Protein AF-A0A804RLR3-F1 (afdb_monomer_lite)

Organism: Zea mays (NCBI:txid4577)

Radius of gyration: 19.23 Å; chains: 1; bounding box: 43×32×44 Å

Foldseek 3Di:
DAEDADFFQDQDPPPDPQPQPVPPPPDDDDQVVFDADPVRGGQCCRPPVRGDTHGAQDCVVVLQVVCVPVFKYKYWDKGADPDPDPDPPDDRIDIDIGIDGPPDDPVNVVVVVVVVVVVVVVVD

Sequence (124 aa):
MFLARVCICVSGPFNGSELPLSNSAEGGSLLKDIPATKDGRVDWSQDFFCKPAFLTVSGQLNGETYASALSDIYTFGPTFRAENSNTSRHLAEFWMIEPELAFADLNDDMACATAYLHELHVRF

Structure (mmCIF, N/CA/C/O backbone):
data_AF-A0A804RLR3-F1
#
_entry.id   AF-A0A804RLR3-F1
#
loop_
_atom_site.group_PDB
_atom_site.id
_atom_site.type_symbol
_atom_site.label_atom_id
_atom_site.label_alt_id
_atom_site.label_comp_id
_atom_site.label_asym_id
_atom_site.label_entity_id
_atom_site.label_seq_id
_atom_site.pdbx_PDB_ins_code
_atom_site.Cartn_x
_atom_site.Cartn_y
_atom_site.Cartn_z
_atom_site.occupancy
_atom_site.B_iso_or_equiv
_atom_site.auth_seq_id
_atom_site.auth_comp_id
_atom_site.auth_asym_id
_atom_site.auth_atom_id
_atom_site.pdbx_PDB_model_num
ATOM 1 N N . MET A 1 1 ? 5.651 1.925 -16.394 1.00 73.06 1 MET A N 1
ATOM 2 C CA . MET A 1 1 ? 5.174 1.913 -15.002 1.00 73.06 1 MET A CA 1
ATOM 3 C C . MET A 1 1 ? 3.688 2.233 -14.958 1.00 73.06 1 MET A C 1
ATOM 5 O O . MET A 1 1 ? 3.286 3.270 -15.480 1.00 73.06 1 MET A O 1
ATOM 9 N N . PHE A 1 2 ? 2.872 1.337 -14.404 1.00 75.19 2 PHE A N 1
ATOM 10 C CA . PHE A 1 2 ? 1.431 1.537 -14.227 1.00 75.19 2 PHE A CA 1
ATOM 11 C C . PHE A 1 2 ? 1.133 2.218 -12.888 1.00 75.19 2 PHE A C 1
ATOM 13 O O . PHE A 1 2 ? 1.671 1.822 -11.858 1.00 75.19 2 PHE A O 1
ATOM 20 N N . LEU A 1 3 ? 0.253 3.223 -12.889 1.00 77.25 3 LEU A N 1
ATOM 21 C CA . LEU A 1 3 ? -0.197 3.857 -11.649 1.00 77.25 3 LEU A CA 1
ATOM 22 C C . LEU A 1 3 ? -1.182 2.933 -10.920 1.00 77.25 3 LEU A C 1
ATOM 24 O O . LEU A 1 3 ? -2.312 2.746 -11.375 1.00 77.25 3 LEU A O 1
ATOM 28 N N . ALA A 1 4 ? -0.779 2.420 -9.762 1.00 66.50 4 ALA A N 1
ATOM 29 C CA . ALA A 1 4 ? -1.658 1.746 -8.820 1.00 66.50 4 ALA A CA 1
ATOM 30 C C . ALA A 1 4 ? -2.140 2.763 -7.774 1.00 66.50 4 ALA A C 1
ATOM 32 O O . ALA A 1 4 ? -1.377 3.246 -6.938 1.00 66.50 4 ALA A O 1
ATOM 33 N N . ARG A 1 5 ? -3.430 3.115 -7.791 1.00 61.56 5 ARG A N 1
ATOM 34 C CA . ARG A 1 5 ? -4.021 3.900 -6.697 1.00 61.56 5 ARG A CA 1
ATOM 35 C C . ARG A 1 5 ? -4.243 2.991 -5.493 1.00 61.56 5 ARG A C 1
ATOM 37 O O . ARG A 1 5 ? -5.244 2.284 -5.429 1.00 61.56 5 ARG A O 1
ATOM 44 N N . VAL A 1 6 ? -3.324 3.041 -4.534 1.00 55.88 6 VAL A N 1
ATOM 45 C CA . VAL A 1 6 ? -3.433 2.319 -3.264 1.00 55.88 6 VAL A CA 1
ATOM 46 C C . VAL A 1 6 ? -3.675 3.334 -2.150 1.00 55.88 6 VAL A C 1
ATOM 48 O O . VAL A 1 6 ? -2.749 3.880 -1.571 1.00 55.88 6 VAL A O 1
ATOM 51 N N . CYS A 1 7 ? -4.945 3.616 -1.867 1.00 53.28 7 CYS A N 1
ATOM 52 C CA . CYS A 1 7 ? -5.363 4.229 -0.606 1.00 53.28 7 CYS A CA 1
ATOM 53 C C . CYS A 1 7 ? -6.237 3.188 0.085 1.00 53.28 7 CYS A C 1
ATOM 55 O O . CYS A 1 7 ? -7.452 3.160 -0.098 1.00 53.28 7 CYS A O 1
ATOM 57 N N . ILE A 1 8 ? -5.596 2.233 0.753 1.00 59.81 8 ILE A N 1
ATOM 58 C CA . ILE A 1 8 ? -6.284 1.089 1.347 1.00 59.81 8 ILE A CA 1
ATOM 59 C C . ILE A 1 8 ? -6.334 1.289 2.856 1.00 59.81 8 ILE A C 1
ATOM 61 O O . ILE A 1 8 ? -5.311 1.531 3.494 1.00 59.81 8 ILE A O 1
ATOM 65 N N . CYS A 1 9 ? -7.533 1.153 3.426 1.00 58.53 9 CYS A N 1
ATOM 66 C CA . CYS A 1 9 ? -7.652 0.788 4.827 1.00 58.53 9 CYS A CA 1
ATOM 67 C C . CYS A 1 9 ? -7.133 -0.645 4.972 1.00 58.53 9 CYS A C 1
ATOM 69 O O . CYS A 1 9 ? -7.764 -1.585 4.482 1.00 58.53 9 CYS A O 1
ATOM 71 N N . VAL A 1 10 ? -5.966 -0.824 5.586 1.00 54.88 10 VAL A N 1
ATOM 72 C CA . VAL A 1 10 ? -5.352 -2.147 5.712 1.00 54.88 10 VAL A CA 1
ATOM 73 C C . VAL A 1 10 ? -5.899 -2.808 6.968 1.00 54.88 10 VAL A C 1
ATOM 75 O O . VAL A 1 10 ? -5.763 -2.300 8.080 1.00 54.88 10 VAL A O 1
ATOM 78 N N . SER A 1 11 ? -6.531 -3.966 6.792 1.00 50.72 11 SER A N 1
ATOM 79 C CA . SER A 1 11 ? -6.830 -4.871 7.899 1.00 50.72 11 SER A CA 1
ATOM 80 C C . SER A 1 11 ? -5.570 -5.679 8.207 1.00 50.72 11 SER A C 1
ATOM 82 O O . SER A 1 11 ? -5.306 -6.676 7.536 1.00 50.72 11 SER A O 1
ATOM 84 N N . GLY A 1 12 ? -4.764 -5.223 9.163 1.00 44.72 12 GLY A N 1
ATOM 85 C CA . GLY A 1 12 ? -3.634 -5.987 9.697 1.00 44.72 12 GLY A CA 1
ATOM 86 C C . GLY A 1 12 ? -4.042 -6.816 10.923 1.00 44.72 12 GLY A C 1
ATOM 87 O O . GLY A 1 12 ? -4.995 -6.439 11.612 1.00 44.72 12 GLY A O 1
ATOM 88 N N . PRO A 1 13 ? -3.350 -7.931 11.231 1.00 38.94 13 PRO A N 1
ATOM 89 C CA . PRO A 1 13 ? -3.567 -8.652 12.478 1.00 38.94 13 PRO A CA 1
ATOM 90 C C . PRO A 1 13 ? -3.216 -7.731 13.651 1.00 38.94 13 PRO A C 1
ATOM 92 O O . PRO A 1 13 ? -2.087 -7.258 13.787 1.00 38.94 13 PRO A O 1
ATOM 95 N N . PHE A 1 14 ? -4.208 -7.442 14.488 1.00 44.03 14 PHE A N 1
ATOM 96 C CA . PHE A 1 14 ? -4.019 -6.664 15.703 1.00 44.03 14 PHE A CA 1
ATOM 97 C C . PHE A 1 14 ? -3.272 -7.531 16.727 1.00 44.03 14 PHE A C 1
ATOM 99 O O . PHE A 1 14 ? -3.855 -8.440 17.308 1.00 44.03 14 PHE A O 1
ATOM 106 N N . ASN A 1 15 ? -1.980 -7.259 16.935 1.00 35.66 15 ASN A N 1
ATOM 107 C CA . ASN A 1 15 ? -1.186 -7.836 18.034 1.00 35.66 15 ASN A CA 1
ATOM 108 C C . ASN A 1 15 ? -1.251 -6.991 19.322 1.00 35.66 15 ASN A C 1
ATOM 110 O O . ASN A 1 15 ? -0.540 -7.267 20.287 1.00 35.66 15 ASN A O 1
ATOM 114 N N . GLY A 1 16 ? -2.100 -5.961 19.356 1.00 40.66 16 GLY A N 1
ATOM 115 C CA . GLY A 1 16 ? -2.469 -5.303 20.601 1.00 40.66 16 GLY A CA 1
ATOM 116 C C . GLY A 1 16 ? -3.437 -6.200 21.363 1.00 40.66 16 GLY A C 1
ATOM 117 O O . GLY A 1 16 ? -4.384 -6.737 20.798 1.00 40.66 16 GLY A O 1
ATOM 118 N N . SER A 1 17 ? -3.217 -6.395 22.653 1.00 33.81 17 SER A N 1
ATOM 119 C CA . SER A 1 17 ? -4.246 -6.939 23.532 1.00 33.81 17 SER A CA 1
ATOM 120 C C . SER A 1 17 ? -5.533 -6.132 23.368 1.00 33.81 17 SER A C 1
ATOM 122 O O . SER A 1 17 ? -5.469 -4.903 23.330 1.00 33.81 17 SER A O 1
ATOM 124 N N . GLU A 1 18 ? -6.661 -6.835 23.269 1.00 43.16 18 GLU A N 1
ATOM 125 C CA . GLU A 1 18 ? -8.034 -6.350 23.431 1.00 43.16 18 GLU A CA 1
ATOM 126 C C . GLU A 1 18 ? -8.084 -4.973 24.094 1.00 43.16 18 GLU A C 1
ATOM 128 O O . GLU A 1 18 ? -7.931 -4.868 25.309 1.00 43.16 18 GLU A O 1
ATOM 133 N N . LEU A 1 19 ? -8.249 -3.911 23.301 1.00 44.97 19 LEU A N 1
ATOM 134 C CA . LEU A 1 19 ? -8.525 -2.594 23.859 1.00 44.97 19 LEU A CA 1
ATOM 135 C C . LEU A 1 19 ? -9.902 -2.700 24.516 1.00 44.97 19 LEU A C 1
ATOM 137 O O . LEU A 1 19 ? -10.899 -2.854 23.801 1.00 44.97 19 LEU A O 1
ATOM 141 N N . PRO A 1 20 ? -9.992 -2.677 25.857 1.00 38.50 20 PRO A N 1
ATOM 142 C CA . PRO A 1 20 ? -11.283 -2.661 26.505 1.00 38.50 20 PRO A CA 1
ATOM 143 C C . PRO A 1 20 ? -11.931 -1.330 26.129 1.00 38.50 20 PRO A C 1
ATOM 145 O O . PRO A 1 20 ? -11.259 -0.294 26.119 1.00 38.50 20 PRO A O 1
ATOM 148 N N . LEU A 1 21 ? -13.238 -1.345 25.865 1.00 47.94 21 LEU A N 1
ATOM 149 C CA . LEU A 1 21 ? -14.030 -0.141 25.574 1.00 47.94 21 LEU A CA 1
ATOM 150 C C . LEU A 1 21 ? -13.793 0.994 26.593 1.00 47.94 21 LEU A C 1
ATOM 152 O O . LEU A 1 21 ? -13.974 2.164 26.268 1.00 47.94 21 LEU A O 1
ATOM 156 N N . SER A 1 22 ? -13.334 0.668 27.807 1.00 40.50 22 SER A N 1
ATOM 157 C CA . SER A 1 22 ? -13.017 1.633 28.861 1.00 40.50 22 SER A CA 1
ATOM 158 C C . SER A 1 22 ? -11.801 2.530 28.590 1.00 40.50 22 SER A C 1
ATOM 160 O O . SER A 1 22 ? -11.706 3.572 29.229 1.00 40.50 22 SER A O 1
ATOM 162 N N . ASN A 1 23 ? -10.889 2.176 27.674 1.00 38.94 23 ASN A N 1
ATOM 163 C CA . ASN A 1 23 ? -9.661 2.952 27.424 1.00 38.94 23 ASN A CA 1
ATOM 164 C C . ASN A 1 23 ? -9.695 3.794 26.137 1.00 38.94 23 ASN A C 1
ATOM 166 O O . ASN A 1 23 ? -8.700 4.427 25.793 1.00 38.94 23 ASN A O 1
ATOM 170 N N . SER A 1 24 ? -10.833 3.869 25.445 1.00 43.16 24 SER A N 1
ATOM 171 C CA . SER A 1 24 ? -11.028 4.770 24.300 1.00 43.16 24 SER A CA 1
ATOM 172 C C . SER A 1 24 ? -11.583 6.135 24.733 1.00 43.16 24 SER A C 1
ATOM 174 O O . SER A 1 24 ? -12.601 6.603 24.231 1.00 43.16 24 SER A O 1
ATOM 176 N N . ALA A 1 25 ? -10.907 6.788 25.675 1.00 35.44 25 ALA A N 1
ATOM 177 C CA . ALA A 1 25 ? -10.890 8.247 25.772 1.00 35.44 25 ALA A CA 1
ATOM 178 C C . ALA A 1 25 ? -9.609 8.654 25.022 1.00 35.44 25 ALA A C 1
ATOM 180 O O . ALA A 1 25 ? -8.527 8.295 25.455 1.00 35.44 25 ALA A O 1
ATOM 181 N N . GLU A 1 26 ? -9.589 9.218 23.816 1.00 37.53 26 GLU A N 1
ATOM 182 C CA . GLU A 1 26 ? -10.285 10.416 23.349 1.00 37.53 26 GLU A CA 1
ATOM 183 C C . GLU A 1 26 ? -10.466 10.409 21.807 1.00 37.53 26 GLU A C 1
ATOM 185 O O . GLU A 1 26 ? -10.381 11.437 21.139 1.00 37.53 26 GLU A O 1
ATOM 190 N N . GLY A 1 27 ? -10.710 9.239 21.206 1.00 39.03 27 GLY A N 1
ATOM 191 C CA . GLY A 1 27 ? -11.032 9.115 19.777 1.00 39.03 27 GLY A CA 1
ATOM 192 C C . GLY A 1 27 ? -12.530 9.312 19.528 1.00 39.03 27 GLY A C 1
ATOM 193 O O . GLY A 1 27 ? -13.340 8.487 19.943 1.00 39.03 27 GLY A O 1
ATOM 194 N N . GLY A 1 28 ? -12.908 10.426 18.900 1.00 39.25 28 GLY A N 1
ATOM 195 C CA . GLY A 1 28 ? -14.293 10.881 18.753 1.00 39.25 28 GLY A CA 1
ATOM 196 C C . GLY A 1 28 ? -15.265 9.896 18.084 1.00 39.25 28 GLY A C 1
ATOM 197 O O . GLY A 1 28 ? -14.932 9.237 17.108 1.00 39.25 28 GLY A O 1
ATOM 198 N N . SER A 1 29 ? -16.497 9.887 18.610 1.00 53.22 29 SER A N 1
ATOM 199 C CA . SER A 1 29 ? -17.782 9.397 18.065 1.00 53.22 29 SER A CA 1
ATOM 200 C C . SER A 1 29 ? -17.883 7.979 17.479 1.00 53.22 29 SER A C 1
ATOM 202 O O . SER A 1 29 ? -18.781 7.253 17.878 1.00 53.22 29 SER A O 1
ATOM 204 N N . LEU A 1 30 ? -17.002 7.552 16.577 1.00 60.91 30 LEU A N 1
ATOM 205 C CA . LEU A 1 30 ? -17.230 6.399 15.692 1.00 60.91 30 LEU A CA 1
ATOM 206 C C . LEU A 1 30 ? -17.257 5.044 16.412 1.00 60.91 30 LEU A C 1
ATOM 208 O O . LEU A 1 30 ? -18.087 4.197 16.110 1.00 60.91 30 LEU A O 1
ATOM 212 N N . LEU A 1 31 ? -16.396 4.844 17.414 1.00 64.81 31 LEU A N 1
ATOM 213 C CA . LEU A 1 31 ? -16.380 3.600 18.198 1.00 64.81 31 LEU A CA 1
ATOM 214 C C . LEU A 1 31 ? -17.623 3.430 19.081 1.00 64.81 31 LEU A C 1
ATOM 216 O O . LEU A 1 31 ? -17.928 2.312 19.482 1.00 64.81 31 LEU A O 1
ATOM 220 N N . LYS A 1 32 ? -18.333 4.522 19.400 1.00 66.69 32 LYS A N 1
ATOM 221 C CA . LYS A 1 32 ? -19.544 4.463 20.232 1.00 66.69 32 LYS A CA 1
ATOM 222 C C . LYS A 1 32 ? -20.746 3.909 19.469 1.00 66.69 32 LYS A C 1
ATOM 224 O O . LYS A 1 32 ? -21.682 3.439 20.109 1.00 66.69 32 LYS A O 1
ATOM 229 N N . ASP A 1 33 ? -20.704 3.959 18.140 1.00 81.62 33 ASP A N 1
ATOM 230 C CA . ASP A 1 33 ? -21.793 3.497 17.279 1.00 81.62 33 ASP A CA 1
ATOM 231 C C . ASP A 1 33 ? -21.735 1.979 17.038 1.00 81.62 33 ASP A C 1
ATOM 233 O O . ASP A 1 33 ? -22.738 1.374 16.661 1.00 81.62 33 ASP A O 1
ATOM 237 N N . ILE A 1 34 ? -20.584 1.346 17.298 1.00 83.00 34 ILE A N 1
ATOM 238 C CA . ILE A 1 34 ? -20.402 -0.101 17.162 1.00 83.00 34 ILE A CA 1
ATOM 239 C C . ILE A 1 34 ? -20.821 -0.786 18.476 1.00 83.00 34 ILE A C 1
ATOM 241 O O . ILE A 1 34 ? -20.243 -0.499 19.530 1.00 83.00 34 ILE A O 1
ATOM 245 N N . PRO A 1 35 ? -21.805 -1.706 18.451 1.00 85.88 35 PRO A N 1
ATOM 246 C CA . PRO A 1 35 ? -22.251 -2.422 19.640 1.00 85.88 35 PRO A CA 1
ATOM 247 C C . PRO A 1 35 ? -21.132 -3.217 20.324 1.00 85.88 35 PRO A C 1
ATOM 249 O O . PRO A 1 35 ? -20.188 -3.695 19.694 1.00 85.88 35 PRO A O 1
ATOM 252 N N . ALA A 1 36 ? -21.274 -3.415 21.634 1.00 87.56 36 ALA A N 1
ATOM 253 C CA . ALA A 1 36 ? -20.414 -4.321 22.380 1.00 87.56 36 ALA A CA 1
ATOM 254 C C . ALA A 1 36 ? -20.931 -5.767 22.298 1.00 87.56 36 ALA A C 1
ATOM 256 O O . ALA A 1 36 ? -22.131 -6.034 22.382 1.00 87.56 36 ALA A O 1
ATOM 257 N N . THR A 1 37 ? -20.001 -6.709 22.205 1.00 88.50 37 THR A N 1
ATOM 258 C CA . THR A 1 37 ? -20.233 -8.139 22.428 1.00 88.50 37 THR A CA 1
ATOM 259 C C . THR A 1 37 ? -20.663 -8.413 23.874 1.00 88.50 37 THR A C 1
ATOM 261 O O . THR A 1 37 ? -20.483 -7.583 24.768 1.00 88.50 37 THR A O 1
ATOM 264 N N . LYS A 1 38 ? -21.188 -9.619 24.136 1.00 87.25 38 LYS A N 1
ATOM 265 C CA . LYS A 1 38 ? -21.599 -10.054 25.487 1.00 87.25 38 LYS A CA 1
ATOM 266 C C . LYS A 1 38 ? -20.470 -9.979 26.523 1.00 87.25 38 LYS A C 1
ATOM 268 O O . LYS A 1 38 ? -20.754 -9.801 27.702 1.00 87.25 38 LYS A O 1
ATOM 273 N N . ASP A 1 39 ? -19.220 -10.057 26.072 1.00 89.81 39 ASP A N 1
ATOM 274 C CA . ASP A 1 39 ? -18.021 -9.999 26.912 1.00 89.81 39 ASP A CA 1
ATOM 275 C C . ASP A 1 39 ? -17.494 -8.561 27.108 1.00 89.81 39 ASP A C 1
ATOM 277 O O . ASP A 1 39 ? -16.421 -8.358 27.671 1.00 89.81 39 ASP A O 1
ATOM 281 N N . GLY A 1 40 ? -18.220 -7.544 26.626 1.00 87.31 40 GLY A N 1
ATOM 282 C CA . GLY A 1 40 ? -17.852 -6.131 26.768 1.00 87.31 40 GLY A CA 1
ATOM 283 C C . GLY A 1 40 ? -16.764 -5.646 25.803 1.00 87.31 40 GLY A C 1
ATOM 284 O O . GLY A 1 40 ? -16.239 -4.547 25.976 1.00 87.31 40 GLY A O 1
ATOM 285 N N . ARG A 1 41 ? -16.415 -6.439 24.783 1.00 87.06 41 ARG A N 1
ATOM 286 C CA . ARG A 1 41 ? -15.491 -6.047 23.700 1.00 87.06 41 ARG A CA 1
ATOM 287 C C . ARG A 1 41 ? -16.252 -5.441 22.527 1.00 87.06 41 ARG A C 1
ATOM 289 O O . ARG A 1 41 ? -17.415 -5.780 22.334 1.00 87.06 41 ARG A O 1
ATOM 296 N N . VAL A 1 42 ? -15.593 -4.620 21.713 1.00 87.38 42 VAL A N 1
ATOM 297 C CA . VAL A 1 42 ? -16.168 -4.081 20.465 1.00 87.38 42 VAL A CA 1
ATOM 298 C C . VAL A 1 42 ? -16.542 -5.224 19.513 1.00 87.38 42 VAL A C 1
ATOM 300 O O . VAL A 1 42 ? -15.711 -6.094 19.241 1.00 87.38 42 VAL A O 1
ATOM 303 N N . ASP A 1 43 ? -17.778 -5.231 19.008 1.00 89.94 43 ASP A N 1
ATOM 304 C CA . ASP A 1 43 ? -18.218 -6.177 17.981 1.00 89.94 43 ASP A CA 1
ATOM 305 C C . ASP A 1 43 ? -17.868 -5.665 16.578 1.00 89.94 43 ASP A C 1
ATOM 307 O O . ASP A 1 43 ? -18.674 -5.042 15.889 1.00 89.94 43 ASP A O 1
ATOM 311 N N . TRP A 1 44 ? -16.649 -5.962 16.129 1.00 88.31 44 TRP A N 1
ATOM 312 C CA . TRP A 1 44 ? -16.165 -5.545 14.810 1.00 88.31 44 TRP A CA 1
ATOM 313 C C . TRP A 1 44 ? -16.977 -6.095 13.633 1.00 88.31 44 TRP A C 1
ATOM 315 O O . TRP A 1 44 ? -16.870 -5.553 12.537 1.00 88.31 44 TRP A O 1
ATOM 325 N N . SER A 1 45 ? -17.799 -7.135 13.827 1.00 90.19 45 SER A N 1
ATOM 326 C CA . SER A 1 45 ? -18.681 -7.632 12.761 1.00 90.19 45 SER A CA 1
ATOM 327 C C . SER A 1 45 ? -19.760 -6.617 12.372 1.00 90.19 45 SER A C 1
ATOM 329 O O . SER A 1 45 ? -20.262 -6.661 11.251 1.00 90.19 45 SER A O 1
ATOM 331 N N . GLN A 1 46 ? -20.078 -5.694 13.285 1.00 89.69 46 GLN A N 1
ATOM 332 C CA . GLN A 1 46 ? -21.045 -4.614 13.094 1.00 89.69 46 GLN A CA 1
ATOM 333 C C . GLN A 1 46 ? -20.400 -3.317 12.585 1.00 89.69 46 GLN A C 1
ATOM 335 O O . GLN A 1 46 ? -21.111 -2.356 12.303 1.00 89.69 46 GLN A O 1
ATOM 340 N N . ASP A 1 47 ? -19.071 -3.270 12.468 1.00 88.50 47 ASP A N 1
ATOM 341 C CA . ASP A 1 47 ? -18.385 -2.160 11.808 1.00 88.50 47 ASP A CA 1
ATOM 342 C C . ASP A 1 47 ? -18.649 -2.190 10.291 1.00 88.50 47 ASP A C 1
ATOM 344 O O . ASP A 1 47 ? -18.996 -3.227 9.722 1.00 88.50 47 ASP A O 1
ATOM 348 N N . PHE A 1 48 ? -18.424 -1.072 9.601 1.00 88.62 48 PHE A N 1
ATOM 349 C CA . PHE A 1 48 ? -18.675 -0.922 8.166 1.00 88.62 48 PHE A CA 1
ATOM 350 C C . PHE A 1 48 ? -17.948 -1.972 7.311 1.00 88.62 48 PHE A C 1
ATOM 352 O O . PHE A 1 48 ? -18.502 -2.485 6.340 1.00 88.62 48 PHE A O 1
ATOM 359 N N . PHE A 1 49 ? -16.705 -2.307 7.670 1.00 89.31 49 PHE A N 1
ATOM 360 C CA . PHE A 1 49 ? -15.915 -3.329 6.975 1.00 89.31 49 PHE A CA 1
ATOM 361 C C . PHE A 1 49 ? -16.085 -4.737 7.561 1.00 89.31 49 PHE A C 1
ATOM 363 O O . PHE A 1 49 ? -15.415 -5.667 7.105 1.00 89.31 49 PHE A O 1
ATOM 370 N N . CYS A 1 50 ? -16.941 -4.895 8.576 1.00 91.38 50 CYS A N 1
ATOM 371 C CA . CYS A 1 50 ? -17.148 -6.127 9.343 1.00 91.38 50 CYS A CA 1
ATOM 372 C C . CYS A 1 50 ? -15.860 -6.701 9.966 1.00 91.38 50 CYS A C 1
ATOM 374 O O . CYS A 1 50 ? -15.777 -7.891 10.280 1.00 91.38 50 CYS A O 1
ATOM 376 N N . LYS A 1 51 ? -14.827 -5.866 10.096 1.00 89.06 51 LYS A N 1
ATOM 377 C CA . LYS A 1 51 ? -13.522 -6.167 10.682 1.00 89.06 51 LYS A CA 1
ATOM 378 C C . LYS A 1 51 ? -12.832 -4.853 11.057 1.00 89.06 51 LYS A C 1
ATOM 380 O O . LYS A 1 51 ? -13.138 -3.833 10.437 1.00 89.06 51 LYS A O 1
ATOM 385 N N . PRO A 1 52 ? -11.847 -4.879 11.970 1.00 85.88 52 PRO A N 1
ATOM 386 C CA . PRO A 1 52 ? -11.014 -3.711 12.227 1.00 85.88 52 PRO A CA 1
ATOM 387 C C . PRO A 1 52 ? -10.341 -3.213 10.941 1.00 85.88 52 PRO A C 1
ATOM 389 O O . PRO A 1 52 ? -9.736 -3.995 10.196 1.00 85.88 52 PRO A O 1
ATOM 392 N N . ALA A 1 53 ? -10.430 -1.908 10.696 1.00 88.19 53 ALA A N 1
ATOM 393 C CA . ALA A 1 53 ? -9.848 -1.240 9.540 1.00 88.19 53 ALA A CA 1
ATOM 394 C C . ALA A 1 53 ? -9.027 -0.025 9.992 1.00 88.19 53 ALA A C 1
ATOM 396 O O . ALA A 1 53 ? -9.470 0.753 10.834 1.00 88.19 53 ALA A O 1
ATOM 397 N N . PHE A 1 54 ? -7.831 0.140 9.424 1.00 89.56 54 PHE A N 1
ATOM 398 C CA . PHE A 1 54 ? -6.887 1.188 9.816 1.00 89.56 54 PHE A CA 1
ATOM 399 C C . PHE A 1 54 ? -6.335 1.915 8.599 1.00 89.56 54 PHE A C 1
ATOM 401 O O . PHE A 1 54 ? -6.232 1.337 7.519 1.00 89.56 54 PHE A O 1
ATOM 408 N N . LEU A 1 55 ? -5.924 3.165 8.789 1.00 91.06 55 LEU A N 1
ATOM 409 C CA . LEU A 1 55 ? -5.204 3.918 7.769 1.00 91.06 55 LEU A CA 1
ATOM 410 C C . LEU A 1 55 ? -3.802 3.329 7.560 1.00 91.06 55 LEU A C 1
ATOM 412 O O . LEU A 1 55 ? -3.110 3.007 8.526 1.00 91.06 55 LEU A O 1
ATOM 416 N N . THR A 1 56 ? -3.397 3.167 6.299 1.00 92.19 56 THR A N 1
ATOM 417 C CA . THR A 1 56 ? -2.131 2.505 5.969 1.00 92.19 56 THR A CA 1
ATOM 418 C C . THR A 1 56 ? -0.907 3.392 6.176 1.00 92.19 56 THR A C 1
ATOM 420 O O . THR A 1 56 ? -0.947 4.598 5.933 1.00 92.19 56 THR A O 1
ATOM 423 N N . VAL A 1 57 ? 0.207 2.760 6.545 1.00 93.19 57 VAL A N 1
ATOM 424 C CA . VAL A 1 57 ? 1.544 3.371 6.583 1.00 93.19 57 VAL A CA 1
ATOM 425 C C . VAL A 1 57 ? 2.276 3.276 5.237 1.00 93.19 57 VAL A C 1
ATOM 427 O O . VAL A 1 57 ? 3.253 3.993 5.039 1.00 93.19 57 VAL A O 1
ATOM 430 N N . SER A 1 58 ? 1.847 2.371 4.348 1.00 93.81 58 SER A N 1
ATOM 431 C CA . SER A 1 58 ? 2.474 2.084 3.048 1.00 93.81 58 SER A CA 1
ATOM 432 C C . SER A 1 58 ? 1.546 1.243 2.160 1.00 93.81 58 SER A C 1
ATOM 434 O O . SER A 1 58 ? 0.781 0.411 2.655 1.00 93.81 58 SER A O 1
ATOM 436 N N . GLY A 1 59 ? 1.598 1.448 0.844 1.00 91.19 59 GLY A N 1
ATOM 437 C CA . GLY A 1 59 ? 0.916 0.619 -0.149 1.00 91.19 59 GLY A CA 1
ATOM 438 C C . GLY A 1 59 ? 1.750 -0.554 -0.676 1.00 91.19 59 GLY A C 1
ATOM 439 O O . GLY A 1 59 ? 1.237 -1.316 -1.497 1.00 91.19 59 GLY A O 1
ATOM 440 N N . GLN A 1 60 ? 2.996 -0.717 -0.217 1.00 93.69 60 GLN A N 1
ATOM 441 C CA . GLN A 1 60 ? 4.009 -1.594 -0.821 1.00 93.69 60 GLN A CA 1
ATOM 442 C C . GLN A 1 60 ? 3.540 -3.046 -0.997 1.00 93.69 60 GLN A C 1
ATOM 444 O O . GLN A 1 60 ? 3.565 -3.562 -2.108 1.00 93.69 60 GLN A O 1
ATOM 449 N N . LEU A 1 61 ? 2.995 -3.683 0.048 1.00 92.69 61 LEU A N 1
ATOM 450 C CA . LEU A 1 61 ? 2.551 -5.088 -0.030 1.00 92.69 61 LEU A CA 1
ATOM 451 C C . LEU A 1 61 ? 1.448 -5.310 -1.080 1.00 92.69 61 LEU A C 1
ATOM 453 O O . LEU A 1 61 ? 1.388 -6.343 -1.749 1.00 92.69 61 LEU A O 1
ATOM 457 N N . ASN A 1 62 ? 0.547 -4.337 -1.237 1.00 92.19 62 ASN A N 1
ATOM 458 C CA . ASN A 1 62 ? -0.443 -4.378 -2.308 1.00 92.19 62 ASN A CA 1
ATOM 459 C C . ASN A 1 62 ? 0.225 -4.152 -3.671 1.00 92.19 62 ASN A C 1
ATOM 461 O O . ASN A 1 62 ? -0.147 -4.812 -4.640 1.00 92.19 62 ASN A O 1
ATOM 465 N N . GLY A 1 63 ? 1.213 -3.256 -3.731 1.00 93.50 63 GLY A N 1
ATOM 466 C CA . GLY A 1 63 ? 2.068 -3.018 -4.890 1.00 93.50 63 GLY A CA 1
ATOM 467 C C . GLY A 1 63 ? 2.741 -4.286 -5.417 1.00 93.50 63 GLY A C 1
ATOM 468 O O . GLY A 1 63 ? 2.600 -4.573 -6.602 1.00 93.50 63 GLY A O 1
ATOM 469 N N . GLU A 1 64 ? 3.342 -5.103 -4.548 1.00 94.50 64 GLU A N 1
ATOM 470 C CA . GLU A 1 64 ? 3.985 -6.385 -4.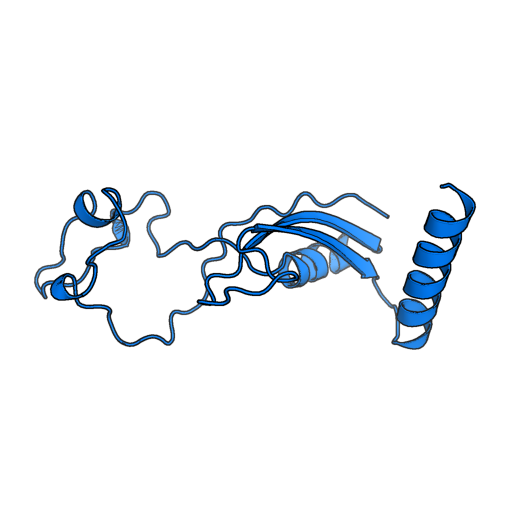902 1.00 94.50 64 GLU A CA 1
ATOM 471 C C . GLU A 1 64 ? 3.023 -7.341 -5.636 1.00 94.50 64 GLU A C 1
ATOM 473 O O . GLU A 1 64 ? 3.373 -7.997 -6.626 1.00 94.50 64 GLU A O 1
ATOM 478 N N . THR A 1 65 ? 1.757 -7.371 -5.204 1.00 93.75 65 THR A N 1
ATOM 479 C CA . THR A 1 65 ? 0.714 -8.177 -5.859 1.00 93.75 65 THR A CA 1
ATOM 480 C C . THR A 1 65 ? 0.411 -7.663 -7.268 1.00 93.75 65 THR A C 1
ATOM 482 O O . THR A 1 65 ? 0.254 -8.455 -8.197 1.00 93.75 65 THR A O 1
ATOM 485 N N . TYR A 1 66 ? 0.343 -6.342 -7.453 1.00 94.56 66 TYR A N 1
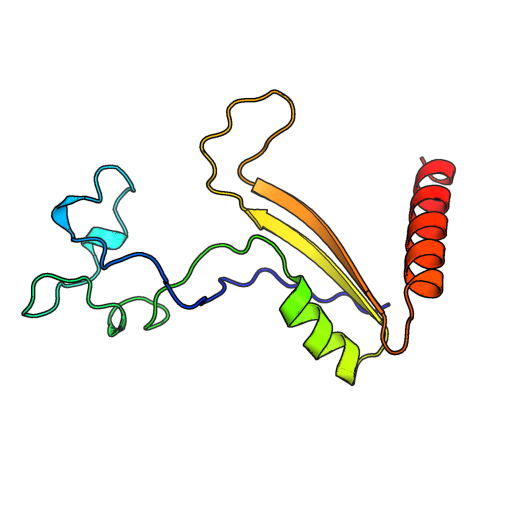ATOM 486 C CA . TYR A 1 66 ? 0.137 -5.749 -8.774 1.00 94.56 66 TYR A CA 1
ATOM 487 C C . TYR A 1 66 ? 1.356 -5.931 -9.679 1.00 94.56 66 TYR A C 1
ATOM 489 O O . TYR A 1 66 ? 1.177 -6.280 -10.845 1.00 94.56 66 TYR A O 1
ATOM 497 N N . ALA A 1 67 ? 2.573 -5.753 -9.161 1.00 94.69 67 ALA A N 1
ATOM 498 C CA . ALA A 1 67 ? 3.819 -5.936 -9.905 1.00 94.69 67 ALA A CA 1
ATOM 499 C C . ALA A 1 67 ? 3.938 -7.363 -10.464 1.00 94.69 67 ALA A C 1
ATOM 501 O O . ALA A 1 67 ? 4.308 -7.569 -11.619 1.00 94.69 67 ALA A O 1
ATOM 502 N N . SER A 1 68 ? 3.471 -8.355 -9.700 1.00 94.31 68 SER A N 1
ATOM 503 C CA . SER A 1 68 ? 3.416 -9.756 -10.140 1.00 94.31 68 SER A CA 1
ATOM 504 C C . SER A 1 68 ? 2.564 -9.985 -11.403 1.00 94.31 68 SER A C 1
ATOM 506 O O . SER A 1 68 ? 2.772 -10.971 -12.107 1.00 94.31 68 SER A O 1
ATOM 508 N N . ALA A 1 69 ? 1.607 -9.099 -11.705 1.00 94.88 69 ALA A N 1
ATOM 509 C CA . ALA A 1 69 ? 0.722 -9.203 -12.870 1.00 94.88 69 ALA A CA 1
ATOM 510 C C . ALA A 1 69 ? 0.975 -8.132 -13.947 1.00 94.88 69 ALA A C 1
ATOM 512 O O . ALA A 1 69 ? 0.711 -8.371 -15.124 1.00 94.88 69 ALA A O 1
ATOM 513 N N . LEU A 1 70 ? 1.448 -6.949 -13.551 1.00 95.38 70 LEU A N 1
ATOM 514 C CA . LEU A 1 70 ? 1.598 -5.765 -14.407 1.00 95.38 70 LEU A CA 1
ATOM 515 C C . LEU A 1 70 ? 3.065 -5.391 -14.668 1.00 95.38 70 LEU A C 1
ATOM 517 O O . LEU A 1 70 ? 3.327 -4.383 -15.326 1.00 95.38 70 LEU A O 1
ATOM 521 N N . SER A 1 71 ? 4.000 -6.200 -14.169 1.00 94.31 71 SER A N 1
ATOM 522 C CA . SER A 1 71 ? 5.435 -5.924 -14.127 1.00 94.31 71 SER A CA 1
ATOM 523 C C . SER A 1 71 ? 5.761 -4.715 -13.250 1.00 94.31 71 SER A C 1
ATOM 525 O O . SER A 1 71 ? 5.876 -4.866 -12.041 1.00 94.31 71 SER A O 1
ATOM 527 N N . ASP A 1 72 ? 5.841 -3.513 -13.817 1.00 95.56 72 ASP A N 1
ATOM 528 C CA . ASP A 1 72 ? 6.303 -2.340 -13.073 1.00 95.56 72 ASP A CA 1
ATOM 529 C C . ASP A 1 72 ? 5.129 -1.434 -12.723 1.00 95.56 72 ASP A C 1
ATOM 531 O O . ASP A 1 72 ? 4.459 -0.882 -13.612 1.00 95.56 72 ASP A O 1
ATOM 535 N N . ILE A 1 73 ? 4.906 -1.224 -11.431 1.00 95.75 73 ILE A N 1
ATOM 536 C CA . ILE A 1 73 ? 3.856 -0.346 -10.913 1.00 95.75 73 ILE A CA 1
ATOM 537 C C . ILE A 1 73 ? 4.462 0.746 -10.044 1.00 95.75 73 ILE A C 1
ATOM 539 O O . ILE A 1 73 ? 5.584 0.635 -9.572 1.00 95.75 73 ILE A O 1
ATOM 543 N N . TYR A 1 74 ? 3.712 1.814 -9.817 1.00 96.31 74 TYR A N 1
ATOM 544 C CA . TYR A 1 74 ? 4.019 2.763 -8.756 1.00 96.31 74 TYR A CA 1
ATOM 545 C C . TYR A 1 74 ? 2.737 3.205 -8.064 1.00 96.31 74 TYR A C 1
ATOM 547 O O . TYR A 1 74 ? 1.692 3.344 -8.710 1.00 96.31 74 TYR A O 1
ATOM 555 N N . THR A 1 75 ? 2.811 3.448 -6.760 1.00 94.25 75 THR A N 1
ATOM 556 C CA . THR A 1 75 ? 1.752 4.129 -6.015 1.00 94.25 75 THR A CA 1
ATOM 557 C C . THR A 1 75 ? 2.041 5.625 -5.935 1.00 94.25 75 THR A C 1
ATOM 559 O O . THR A 1 75 ? 3.188 6.070 -5.979 1.00 94.25 75 THR A O 1
ATOM 562 N N . PHE A 1 76 ? 0.976 6.419 -5.849 1.00 95.00 76 PHE A N 1
ATOM 563 C CA . PHE A 1 76 ? 1.036 7.831 -5.481 1.00 95.00 76 PHE A CA 1
ATOM 564 C C . PHE A 1 76 ? -0.207 8.122 -4.641 1.00 95.00 76 PHE A C 1
ATOM 566 O O . PHE A 1 76 ? -1.319 8.197 -5.178 1.00 95.00 76 PHE A O 1
ATOM 573 N N . GLY A 1 77 ? -0.046 8.230 -3.325 1.00 93.38 77 GLY A N 1
ATOM 574 C CA . GLY A 1 77 ? -1.185 8.328 -2.416 1.00 93.38 77 GLY A CA 1
ATOM 575 C C . GLY A 1 77 ? -0.822 8.733 -0.989 1.00 93.38 77 GLY A C 1
ATOM 576 O O . GLY A 1 77 ? 0.358 8.759 -0.631 1.00 93.38 77 GLY A O 1
ATOM 577 N N . PRO A 1 78 ? -1.833 9.078 -0.174 1.00 94.50 78 PRO A N 1
ATOM 578 C CA . PRO A 1 78 ? -1.630 9.423 1.224 1.00 94.50 78 PRO A CA 1
ATOM 579 C C . PRO A 1 78 ? -1.320 8.179 2.067 1.00 94.50 78 PRO A C 1
ATOM 581 O O . PRO A 1 78 ? -1.890 7.105 1.866 1.00 94.50 78 PRO A O 1
ATOM 584 N N . THR A 1 79 ? -0.450 8.360 3.054 1.00 93.25 79 THR A N 1
ATOM 585 C CA . THR A 1 79 ? -0.113 7.391 4.100 1.00 93.25 79 THR A CA 1
ATOM 586 C C . THR A 1 79 ? -0.104 8.091 5.453 1.00 93.25 79 THR A C 1
ATOM 588 O O . THR A 1 79 ? 0.036 9.315 5.537 1.00 93.25 79 THR A O 1
ATOM 591 N N . PHE A 1 80 ? -0.285 7.313 6.516 1.00 95.19 80 PHE A N 1
ATOM 592 C CA . PHE A 1 80 ? -0.562 7.836 7.844 1.00 95.19 80 PHE A CA 1
ATOM 593 C C . PHE A 1 80 ? 0.338 7.185 8.885 1.00 95.19 80 PHE A C 1
ATOM 595 O O . PHE A 1 80 ? 0.588 5.983 8.835 1.00 95.19 80 PHE A O 1
ATOM 602 N N . ARG A 1 81 ? 0.796 7.965 9.866 1.00 92.62 81 ARG A N 1
ATOM 603 C CA . ARG A 1 81 ? 1.537 7.467 11.033 1.00 92.62 81 ARG A CA 1
ATOM 604 C C . ARG A 1 81 ? 0.955 8.067 12.306 1.00 92.62 81 ARG A C 1
ATOM 606 O O . ARG A 1 81 ? 0.884 9.280 12.451 1.00 92.62 81 ARG A O 1
ATOM 613 N N . ALA A 1 82 ? 0.556 7.203 13.237 1.00 93.31 82 ALA A N 1
ATOM 614 C CA . ALA A 1 82 ? -0.103 7.581 14.493 1.00 93.31 82 ALA A CA 1
ATOM 615 C C . ALA A 1 82 ? 0.873 7.735 15.680 1.00 93.31 82 ALA A C 1
ATOM 617 O O . ALA A 1 82 ? 0.478 7.648 16.842 1.00 93.31 82 ALA A O 1
ATOM 618 N N . GLU A 1 83 ? 2.163 7.913 15.406 1.00 91.38 83 GLU A N 1
ATOM 619 C CA . GLU A 1 83 ? 3.180 8.138 16.433 1.00 91.38 83 GLU A CA 1
ATOM 620 C C . GLU A 1 83 ? 3.018 9.519 17.091 1.00 91.38 83 GLU A C 1
ATOM 622 O O . GLU A 1 83 ? 2.793 10.523 16.416 1.00 91.38 83 GLU A O 1
ATOM 627 N N . ASN A 1 84 ? 3.163 9.593 18.420 1.00 93.94 84 ASN A N 1
ATOM 628 C CA . ASN A 1 84 ? 3.122 10.861 19.157 1.00 93.94 84 ASN A CA 1
ATOM 629 C C . ASN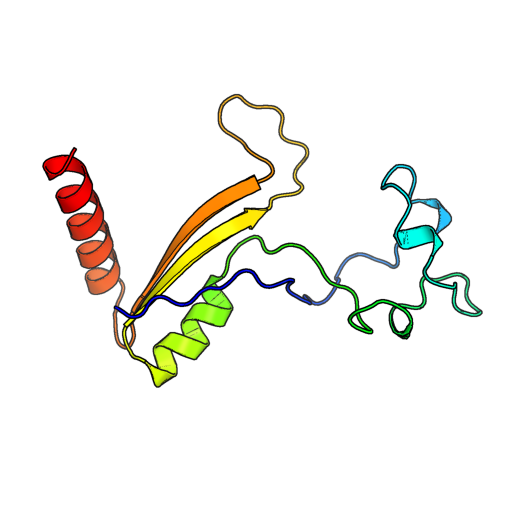 A 1 84 ? 4.442 11.632 18.978 1.00 93.94 84 ASN A C 1
ATOM 631 O O . ASN A 1 84 ? 5.312 11.627 19.850 1.00 93.94 84 ASN A O 1
ATOM 635 N N . SER A 1 85 ? 4.606 12.241 17.806 1.00 93.00 85 SER A N 1
ATOM 636 C CA . SER A 1 85 ? 5.870 12.801 17.333 1.00 93.00 85 SER A CA 1
ATOM 637 C C . SER A 1 85 ? 5.698 14.269 16.938 1.00 93.00 85 SER A C 1
ATOM 639 O O . SER A 1 85 ? 5.246 14.583 15.841 1.00 93.00 85 SER A O 1
ATOM 641 N N . ASN A 1 86 ? 6.065 15.187 17.839 1.00 95.19 86 ASN A N 1
ATOM 642 C CA . ASN A 1 86 ? 5.970 16.634 17.610 1.00 95.19 86 ASN A CA 1
ATOM 643 C C . ASN A 1 86 ? 7.337 17.229 17.240 1.00 95.19 86 ASN A C 1
ATOM 645 O O . ASN A 1 86 ? 8.013 17.850 18.062 1.00 95.19 86 ASN A O 1
ATOM 649 N N . THR A 1 87 ? 7.773 16.994 16.004 1.00 96.00 87 THR A N 1
ATOM 650 C CA . THR A 1 87 ? 9.024 17.552 15.465 1.00 96.00 87 THR A CA 1
ATOM 651 C C . THR A 1 87 ? 8.749 18.330 14.183 1.00 96.00 87 THR A C 1
ATOM 653 O O . THR A 1 87 ? 7.733 18.116 13.532 1.00 96.00 87 THR A O 1
ATOM 656 N N . SER A 1 88 ? 9.681 19.187 13.760 1.00 97.44 88 SER A N 1
ATOM 657 C CA . SER A 1 88 ? 9.536 19.978 12.527 1.00 97.44 88 SER A CA 1
ATOM 658 C C . SER A 1 88 ? 9.550 19.159 11.228 1.00 97.44 88 SER A C 1
ATOM 660 O O . SER A 1 88 ? 9.367 19.733 10.158 1.00 97.44 88 SER A O 1
ATOM 662 N N . ARG A 1 89 ? 9.804 17.844 11.297 1.00 96.62 89 ARG A N 1
ATOM 663 C CA . ARG A 1 89 ? 9.950 16.961 10.127 1.00 96.62 89 ARG A CA 1
ATOM 664 C C . ARG A 1 89 ? 8.988 15.772 10.111 1.00 96.62 89 ARG A C 1
ATOM 666 O O . ARG A 1 89 ? 9.091 14.953 9.205 1.00 96.62 89 ARG A O 1
ATOM 673 N N . HIS A 1 90 ? 8.084 15.650 11.084 1.00 96.06 90 HIS A N 1
ATOM 674 C CA . HIS A 1 90 ? 7.129 14.541 11.141 1.00 96.06 90 HIS A CA 1
ATOM 675 C C . HIS A 1 90 ? 5.704 15.033 10.909 1.00 96.06 90 HIS A C 1
ATOM 677 O O . HIS A 1 90 ? 5.280 16.034 11.482 1.00 96.06 90 HIS A O 1
ATOM 683 N N . LEU A 1 91 ? 4.980 14.307 10.059 1.00 96.50 91 LEU A N 1
ATOM 684 C CA . LEU A 1 91 ? 3.576 14.535 9.750 1.00 96.50 91 LEU A CA 1
ATOM 685 C C . LEU A 1 91 ? 2.790 13.260 10.060 1.00 96.50 91 LEU A C 1
ATOM 687 O O . LEU A 1 91 ? 3.262 12.158 9.780 1.00 96.50 91 LEU A O 1
ATOM 691 N N . ALA A 1 92 ? 1.583 13.417 10.605 1.00 95.38 92 ALA A N 1
ATOM 692 C CA . ALA A 1 92 ? 0.666 12.297 10.815 1.00 95.38 92 ALA A CA 1
ATOM 693 C C . ALA A 1 92 ? 0.051 11.792 9.497 1.00 95.38 92 ALA A C 1
ATOM 695 O O . ALA A 1 92 ? -0.315 10.624 9.402 1.00 95.38 92 ALA A O 1
ATOM 696 N N . GLU A 1 93 ? -0.027 12.660 8.487 1.00 96.31 93 GLU A N 1
ATOM 697 C CA . GLU A 1 93 ? -0.460 12.368 7.120 1.00 96.31 93 GLU A CA 1
ATOM 698 C C . GLU A 1 93 ? 0.570 12.942 6.144 1.00 96.31 93 GLU A C 1
ATOM 700 O O . GLU A 1 93 ? 0.953 14.109 6.246 1.00 96.31 93 GLU A O 1
ATOM 705 N N . PHE A 1 94 ? 1.021 12.130 5.194 1.00 95.44 94 PHE A N 1
ATOM 706 C CA . PHE A 1 94 ? 1.944 12.552 4.143 1.00 95.44 94 PHE A CA 1
ATOM 707 C C . PHE A 1 94 ? 1.770 11.696 2.891 1.00 95.44 94 PHE A C 1
ATOM 709 O O . PHE A 1 94 ? 1.219 10.596 2.928 1.00 95.44 94 PHE A O 1
ATOM 716 N N . TRP A 1 95 ? 2.237 12.217 1.761 1.00 96.06 95 TRP A N 1
ATOM 717 C CA . TRP A 1 95 ? 2.125 11.550 0.469 1.00 96.06 95 TRP A CA 1
ATOM 718 C C . TRP A 1 95 ? 3.369 10.720 0.183 1.00 96.06 95 TRP A C 1
ATOM 720 O O . TRP A 1 95 ? 4.489 11.216 0.301 1.00 96.06 95 TRP A O 1
ATOM 730 N N . MET A 1 96 ? 3.147 9.470 -0.209 1.00 95.62 96 MET A N 1
ATOM 731 C CA . MET A 1 96 ? 4.188 8.530 -0.603 1.00 95.62 96 MET A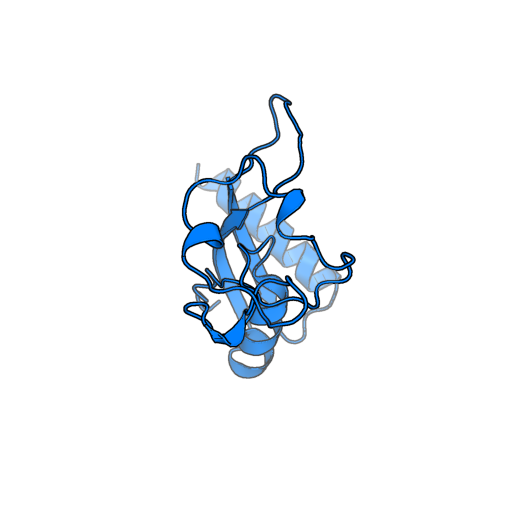 CA 1
ATOM 732 C C . MET A 1 96 ? 4.102 8.248 -2.100 1.00 95.62 96 MET A C 1
ATOM 734 O O . MET A 1 96 ? 3.015 8.193 -2.685 1.00 95.62 96 MET A O 1
ATOM 738 N N . ILE A 1 97 ? 5.278 8.069 -2.697 1.00 94.62 97 ILE A N 1
ATOM 739 C CA . ILE A 1 97 ? 5.460 7.538 -4.044 1.00 94.62 97 ILE A CA 1
ATOM 740 C C . ILE A 1 97 ? 6.249 6.249 -3.874 1.00 94.62 97 ILE A C 1
ATOM 742 O O . ILE A 1 97 ? 7.381 6.300 -3.398 1.00 94.62 97 ILE A O 1
ATOM 746 N N . GLU A 1 98 ? 5.643 5.114 -4.212 1.00 96.38 98 GLU A N 1
ATOM 747 C CA . GLU A 1 98 ? 6.221 3.791 -3.948 1.00 96.38 98 GLU A CA 1
ATOM 748 C C . GLU A 1 98 ? 6.297 3.010 -5.268 1.00 96.38 98 GLU A C 1
ATOM 750 O O . GLU A 1 98 ? 5.281 2.468 -5.716 1.00 96.38 98 GLU A O 1
ATOM 755 N N . PRO A 1 99 ? 7.449 3.026 -5.958 1.00 96.06 99 PRO A N 1
ATOM 756 C CA . PRO A 1 99 ? 7.684 2.165 -7.108 1.00 96.06 99 PRO A CA 1
ATOM 757 C C . PRO A 1 99 ? 7.864 0.706 -6.673 1.00 96.06 99 PRO A C 1
ATOM 759 O O . PRO A 1 99 ? 8.547 0.447 -5.691 1.00 96.06 99 PRO A O 1
ATOM 762 N N . GLU A 1 100 ? 7.304 -0.229 -7.439 1.00 96.75 100 GLU A N 1
ATOM 763 C CA . GLU A 1 100 ? 7.544 -1.666 -7.288 1.00 96.75 100 GLU A CA 1
ATOM 764 C C . GLU A 1 100 ? 7.877 -2.257 -8.664 1.00 96.75 100 GLU A C 1
ATOM 766 O O . GLU A 1 100 ? 7.126 -2.071 -9.632 1.00 96.75 100 GLU A O 1
ATOM 771 N N . LEU A 1 101 ? 9.023 -2.933 -8.759 1.00 96.62 101 LEU A N 1
ATOM 772 C CA . LEU A 1 101 ? 9.609 -3.403 -10.014 1.00 96.62 101 LEU A CA 1
ATOM 773 C C . LEU A 1 101 ? 9.631 -4.931 -10.045 1.00 96.62 101 LEU A C 1
ATOM 775 O O . LEU A 1 101 ? 10.236 -5.573 -9.186 1.00 96.62 101 LEU A O 1
ATOM 779 N N . ALA A 1 102 ? 8.997 -5.535 -11.049 1.00 96.12 102 ALA A N 1
ATOM 780 C CA . ALA A 1 102 ? 9.050 -6.984 -11.192 1.00 96.12 102 ALA A CA 1
ATOM 781 C C . ALA A 1 102 ? 10.411 -7.427 -11.738 1.00 96.12 102 ALA A C 1
ATOM 783 O O . ALA A 1 102 ? 10.957 -6.815 -12.652 1.00 96.12 102 ALA A O 1
ATOM 784 N N . PHE A 1 103 ? 10.917 -8.553 -11.228 1.00 95.44 103 PHE A N 1
ATOM 785 C CA . PHE A 1 103 ? 12.188 -9.159 -11.659 1.00 95.44 103 PHE A CA 1
ATOM 786 C C . PHE A 1 103 ? 13.431 -8.275 -11.451 1.00 95.44 103 PHE A C 1
ATOM 788 O O . PHE A 1 103 ? 14.473 -8.569 -12.031 1.00 95.44 103 PHE A O 1
ATOM 795 N N . ALA A 1 104 ? 13.323 -7.235 -10.626 1.00 96.81 104 ALA A N 1
ATOM 796 C CA . ALA A 1 104 ? 14.422 -6.354 -10.265 1.00 96.81 104 ALA A CA 1
ATOM 797 C C . ALA A 1 104 ? 15.226 -6.916 -9.087 1.00 96.81 104 ALA A C 1
ATOM 799 O O . ALA A 1 104 ? 14.661 -7.475 -8.141 1.00 96.81 104 ALA A O 1
ATOM 800 N N . ASP A 1 105 ? 16.544 -6.743 -9.130 1.00 98.19 105 ASP A N 1
ATOM 801 C CA . ASP A 1 105 ? 17.402 -6.885 -7.958 1.00 98.19 105 ASP A CA 1
ATOM 802 C C . ASP A 1 105 ? 17.677 -5.524 -7.286 1.00 98.19 105 ASP A C 1
ATOM 804 O O . ASP A 1 105 ? 17.141 -4.480 -7.663 1.00 98.19 105 ASP A O 1
ATOM 808 N N . LEU A 1 106 ? 18.524 -5.520 -6.253 1.00 98.25 10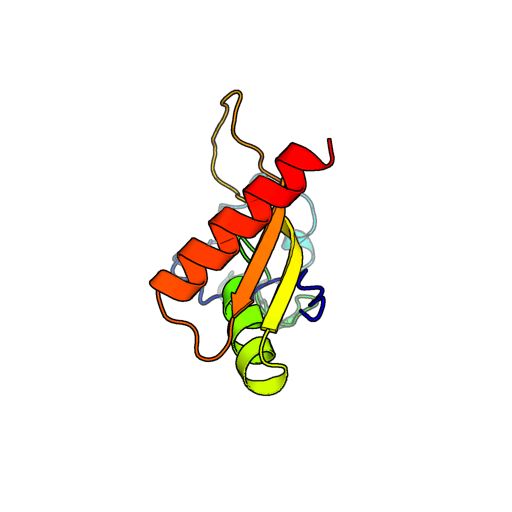6 LEU A N 1
ATOM 809 C CA . LEU A 1 106 ? 18.869 -4.289 -5.540 1.00 98.25 106 LEU A CA 1
ATOM 810 C C . LEU A 1 106 ? 19.617 -3.271 -6.425 1.00 98.25 106 LEU A C 1
ATOM 812 O O . LEU A 1 106 ? 19.507 -2.069 -6.194 1.00 98.25 106 LEU A O 1
ATOM 816 N N . ASN A 1 107 ? 20.394 -3.717 -7.416 1.00 98.56 107 ASN A N 1
ATOM 817 C CA . ASN A 1 107 ? 21.079 -2.810 -8.339 1.00 98.56 107 ASN A CA 1
ATOM 818 C C . ASN A 1 107 ? 20.080 -2.122 -9.265 1.00 98.56 107 ASN A C 1
ATOM 820 O O . ASN A 1 107 ? 20.213 -0.920 -9.503 1.00 98.56 107 ASN A O 1
ATOM 824 N N . ASP A 1 108 ? 19.081 -2.863 -9.742 1.00 98.00 108 ASP A N 1
ATOM 825 C CA . ASP A 1 108 ? 17.991 -2.314 -10.546 1.00 98.00 108 ASP A CA 1
ATOM 826 C C . ASP A 1 108 ? 17.192 -1.268 -9.751 1.00 98.00 108 ASP A C 1
ATOM 828 O O . ASP A 1 108 ? 16.934 -0.172 -10.255 1.00 98.00 108 ASP A O 1
ATOM 832 N N . ASP A 1 109 ? 16.880 -1.555 -8.482 1.00 97.31 109 ASP A N 1
ATOM 833 C CA . ASP A 1 109 ? 16.177 -0.624 -7.589 1.00 97.31 109 ASP A CA 1
ATOM 834 C C . ASP A 1 109 ? 16.993 0.662 -7.336 1.00 97.31 109 ASP A C 1
ATOM 836 O O . ASP A 1 109 ? 16.514 1.781 -7.543 1.00 97.31 109 ASP A O 1
ATOM 840 N N . MET A 1 110 ? 18.288 0.533 -7.014 1.00 98.25 110 MET A N 1
ATOM 841 C CA . MET A 1 110 ? 19.188 1.686 -6.853 1.00 98.25 110 MET A CA 1
ATOM 842 C C . MET A 1 110 ? 19.315 2.524 -8.134 1.00 98.25 110 MET A C 1
ATOM 844 O O . MET A 1 110 ? 19.378 3.759 -8.068 1.00 98.25 110 MET A O 1
ATOM 848 N N . ALA A 1 111 ? 19.363 1.875 -9.300 1.00 98.19 111 ALA A N 1
ATOM 849 C CA . ALA A 1 111 ? 19.403 2.559 -10.586 1.00 98.19 111 ALA A CA 1
ATOM 850 C C . ALA A 1 111 ? 18.097 3.324 -10.847 1.00 98.19 111 ALA A C 1
ATOM 852 O O . ALA A 1 111 ? 18.146 4.492 -11.243 1.00 98.19 111 ALA A O 1
ATOM 853 N N . CYS A 1 112 ? 16.944 2.710 -10.561 1.00 96.62 112 CYS A N 1
ATOM 854 C CA . CYS A 1 112 ? 15.637 3.352 -10.674 1.00 96.62 112 CYS A CA 1
ATOM 855 C C . CYS A 1 112 ? 15.533 4.580 -9.758 1.00 96.62 112 CYS A C 1
ATOM 857 O O . CYS A 1 112 ? 15.212 5.675 -10.228 1.00 96.62 112 CYS A O 1
ATOM 859 N N . ALA A 1 113 ? 15.894 4.436 -8.480 1.00 97.00 113 ALA A N 1
ATOM 860 C CA . ALA A 1 113 ? 15.870 5.522 -7.504 1.00 97.00 113 ALA A CA 1
ATOM 861 C C . ALA A 1 113 ? 16.780 6.692 -7.916 1.00 97.00 113 ALA A C 1
ATOM 863 O O . ALA A 1 113 ? 16.382 7.859 -7.847 1.00 97.00 113 ALA A O 1
ATOM 864 N N . THR A 1 114 ? 17.988 6.390 -8.401 1.00 97.62 114 THR A N 1
ATOM 865 C CA . THR A 1 114 ? 18.944 7.406 -8.866 1.00 97.62 114 THR A CA 1
ATOM 866 C C . THR A 1 114 ? 18.411 8.151 -10.087 1.00 97.62 114 THR A C 1
ATOM 868 O O . THR A 1 114 ? 18.439 9.383 -10.116 1.00 97.62 114 THR A O 1
ATOM 871 N N . ALA A 1 115 ? 17.889 7.425 -11.079 1.00 96.69 115 ALA A N 1
ATOM 872 C CA . ALA A 1 115 ? 17.317 8.020 -12.282 1.00 96.69 115 ALA A CA 1
ATOM 873 C C . ALA A 1 115 ? 16.107 8.905 -11.951 1.00 96.69 115 ALA A C 1
ATOM 875 O O . ALA A 1 115 ? 16.003 10.020 -12.460 1.00 96.69 115 ALA A O 1
ATOM 876 N N . TYR A 1 116 ? 15.232 8.448 -11.054 1.00 95.12 116 TYR A N 1
ATOM 877 C CA . TYR A 1 116 ? 14.058 9.199 -10.623 1.00 95.12 116 TYR A CA 1
ATOM 878 C C . TYR A 1 116 ? 14.427 10.535 -9.967 1.00 95.12 116 TYR A C 1
ATOM 880 O O . TYR A 1 116 ? 13.906 11.584 -10.354 1.00 95.12 116 TYR A O 1
ATOM 888 N N . LEU A 1 117 ? 15.363 10.521 -9.013 1.00 95.56 117 LEU A N 1
ATOM 889 C CA . LEU A 1 117 ? 15.818 11.741 -8.343 1.00 95.56 117 LEU A CA 1
ATOM 890 C C . LEU A 1 117 ? 16.525 12.697 -9.306 1.00 95.56 117 LEU A C 1
ATOM 892 O O . LEU A 1 117 ? 16.313 13.907 -9.227 1.00 95.56 117 LEU A O 1
ATOM 896 N N . HIS A 1 118 ? 17.335 12.168 -10.227 1.00 95.81 118 HIS A N 1
ATOM 897 C CA . HIS A 1 118 ? 18.011 12.981 -11.232 1.00 95.81 118 HIS A CA 1
ATOM 898 C C . HIS A 1 118 ? 17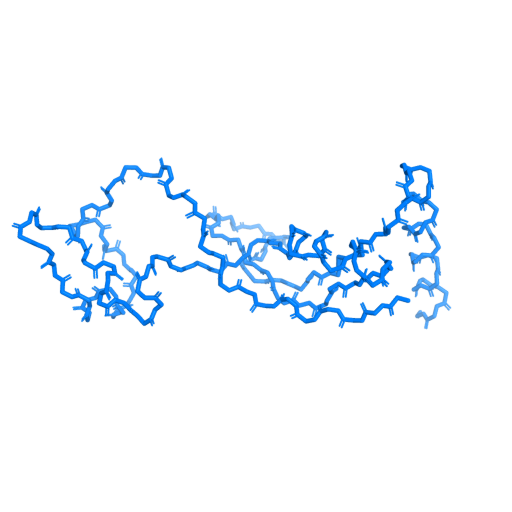.008 13.653 -12.182 1.00 95.81 118 HIS A C 1
ATOM 900 O O . HIS A 1 118 ? 17.099 14.855 -12.415 1.00 95.81 118 HIS A O 1
ATOM 906 N N . GLU A 1 119 ? 16.011 12.918 -12.681 1.00 94.38 119 GLU A N 1
ATOM 907 C CA . GLU A 1 119 ? 14.961 13.478 -13.543 1.00 94.38 119 GLU A CA 1
ATOM 908 C C . GLU A 1 119 ? 14.131 14.550 -12.833 1.00 94.38 119 GLU A C 1
ATOM 910 O O . GLU A 1 119 ? 13.841 15.587 -13.428 1.00 94.38 119 GLU A O 1
ATOM 915 N N . LEU A 1 120 ? 13.768 14.341 -11.564 1.00 91.31 120 LEU A N 1
ATOM 916 C CA . LEU A 1 120 ? 13.068 15.364 -10.786 1.00 91.31 120 LEU A CA 1
ATOM 917 C C . LEU A 1 120 ? 13.928 16.611 -10.592 1.00 91.31 120 LEU A C 1
ATOM 919 O O . LEU A 1 120 ? 13.443 17.719 -10.793 1.00 91.31 120 LEU A O 1
ATOM 923 N N . HIS A 1 121 ? 15.197 16.440 -10.228 1.00 90.00 121 HIS A N 1
ATOM 924 C CA . HIS A 1 121 ? 16.093 17.566 -9.987 1.00 90.00 121 HIS A CA 1
ATOM 925 C C . HIS A 1 121 ? 16.372 18.388 -11.251 1.00 90.00 121 HIS A C 1
ATOM 927 O O . HIS A 1 121 ? 16.526 19.596 -11.166 1.00 90.00 121 HIS A O 1
ATOM 933 N N . VAL A 1 122 ? 16.439 17.754 -12.424 1.00 88.56 122 VAL A N 1
ATOM 934 C CA . VAL A 1 122 ? 16.705 18.457 -13.692 1.00 88.56 122 VAL A CA 1
ATOM 935 C C . VAL A 1 122 ? 15.451 19.143 -14.249 1.00 88.56 122 VAL A C 1
ATOM 937 O O . VAL A 1 122 ? 15.555 20.057 -15.068 1.00 88.56 122 VAL A O 1
ATOM 940 N N . ARG A 1 123 ? 14.254 18.718 -13.830 1.00 79.38 123 ARG A N 1
ATOM 941 C CA . ARG A 1 123 ? 12.976 19.254 -14.328 1.00 79.38 123 ARG A CA 1
ATOM 942 C C . ARG A 1 123 ? 12.383 20.388 -13.485 1.00 79.38 123 ARG A C 1
ATOM 944 O O . ARG A 1 123 ? 11.392 20.968 -13.931 1.00 79.38 123 ARG A O 1
ATOM 951 N N . PHE A 1 124 ? 12.970 20.718 -12.335 1.00 63.44 124 PHE A N 1
ATOM 952 C CA . PHE A 1 124 ? 12.538 21.797 -11.437 1.00 63.44 124 PHE A CA 1
ATOM 953 C C . PHE A 1 124 ? 13.710 22.699 -11.050 1.00 63.44 124 PHE A C 1
ATOM 955 O O . PHE A 1 124 ? 13.477 23.923 -10.939 1.00 63.44 124 PHE A O 1
#

Secondary structure (DSSP, 8-state):
-EEE----EE-----S----GGG--SS-SGGGSSPBPTTSSB-GGGSTTSS--EE-S-SHHHHHHHHHHHSSEEEEEEEE------STT--SEEEEEEEE-TT--HHHHHHHHHHHHHHHHHH-

pLDDT: mean 81.88, std 19.99, range [33.81, 98.56]

InterPro domains:
  IPR004364 Aminoacyl-tRNA synthetase, class II (D/K/N) [PF00152] (47-119)
  IPR045864 Class II Aminoacyl-tRNA synthetase/Biotinyl protein ligase (BPL) and lipoyl protein ligase (LPL) [G3DSA:3.30.930.10] (13-123)
  IPR045864 Class II Aminoacyl-tRNA synthetase/Biotinyl protein ligase (BPL) and lipoyl protein ligase (LPL) [SSF55681] (45-118)